Protein AF-F4LR82-F1 (afdb_monomer_lite)

Structure (mmCIF, N/CA/C/O backbone):
data_AF-F4LR82-F1
#
_entry.id   AF-F4LR82-F1
#
loop_
_atom_site.group_PDB
_atom_site.id
_atom_site.type_symbol
_atom_site.label_atom_id
_atom_site.label_alt_id
_atom_site.label_comp_id
_atom_site.label_asym_id
_atom_site.label_entity_id
_atom_site.label_seq_id
_atom_site.pdbx_PDB_ins_code
_atom_site.Cartn_x
_atom_site.Cartn_y
_atom_site.Cartn_z
_atom_site.occupancy
_atom_site.B_iso_or_equiv
_atom_site.auth_seq_id
_atom_site.auth_comp_id
_atom_site.auth_asym_id
_atom_site.auth_atom_id
_atom_site.pdbx_PDB_model_num
ATOM 1 N N . MET A 1 1 ? 8.098 -24.975 -23.683 1.00 46.81 1 MET A N 1
ATOM 2 C CA . MET A 1 1 ? 7.223 -25.167 -22.506 1.00 46.81 1 MET A CA 1
ATOM 3 C C . MET A 1 1 ? 6.480 -23.866 -22.253 1.00 46.81 1 MET A C 1
ATOM 5 O O . MET A 1 1 ? 7.126 -22.886 -21.915 1.00 46.81 1 MET A O 1
ATOM 9 N N . GLN A 1 2 ? 5.166 -23.817 -22.479 1.00 58.56 2 GLN A N 1
ATOM 10 C CA . GLN A 1 2 ? 4.350 -22.683 -22.035 1.00 58.56 2 GLN A CA 1
ATOM 11 C C . GLN A 1 2 ? 3.818 -23.004 -20.646 1.00 58.56 2 GLN A C 1
ATOM 13 O O . GLN A 1 2 ? 3.076 -23.964 -20.457 1.00 58.56 2 GLN A O 1
ATOM 18 N N . VAL A 1 3 ? 4.240 -22.213 -19.671 1.00 61.75 3 VAL A N 1
ATOM 19 C CA . VAL A 1 3 ? 3.756 -22.309 -18.304 1.00 61.75 3 VAL A CA 1
ATOM 20 C C . VAL A 1 3 ? 2.543 -21.391 -18.202 1.00 61.75 3 VAL A C 1
ATOM 22 O O . VAL A 1 3 ? 2.681 -20.173 -18.155 1.00 61.75 3 VAL A O 1
ATOM 25 N N . ASN A 1 4 ? 1.344 -21.973 -18.216 1.00 74.69 4 ASN A N 1
ATOM 26 C CA . ASN A 1 4 ? 0.090 -21.240 -18.043 1.00 74.69 4 ASN A CA 1
ATOM 27 C C . ASN A 1 4 ? -0.148 -20.961 -16.546 1.00 74.69 4 ASN A C 1
ATOM 29 O O . ASN A 1 4 ? -1.073 -21.494 -15.936 1.00 74.69 4 ASN A O 1
ATOM 33 N N . ILE A 1 5 ? 0.750 -20.195 -15.915 1.00 82.38 5 ILE A N 1
ATOM 34 C CA . ILE A 1 5 ? 0.554 -19.724 -14.540 1.00 82.38 5 ILE A CA 1
ATOM 35 C C . ILE A 1 5 ? -0.295 -18.465 -14.601 1.00 82.38 5 ILE A C 1
ATOM 37 O O . ILE A 1 5 ? 0.137 -17.417 -15.078 1.00 82.38 5 ILE A O 1
ATOM 41 N N . LYS A 1 6 ? -1.508 -18.566 -14.063 1.00 87.06 6 LYS A N 1
ATOM 42 C CA . LYS A 1 6 ? -2.350 -17.407 -13.808 1.00 87.06 6 LYS A CA 1
ATOM 43 C C . LYS A 1 6 ? -1.931 -16.762 -12.483 1.00 87.06 6 LYS A C 1
ATOM 45 O O . LYS A 1 6 ? -1.947 -17.446 -11.458 1.00 87.06 6 LYS A O 1
ATOM 50 N N . PRO A 1 7 ? -1.586 -15.464 -12.460 1.00 92.50 7 PRO A N 1
ATOM 51 C CA . PRO A 1 7 ? -1.324 -14.756 -11.216 1.00 92.50 7 PRO A CA 1
ATOM 52 C C . PRO A 1 7 ? -2.492 -14.872 -10.229 1.00 92.50 7 PRO A C 1
ATOM 54 O O . PRO A 1 7 ? -3.654 -14.696 -10.600 1.00 92.50 7 PRO A O 1
ATOM 57 N N . GLY A 1 8 ? -2.190 -15.115 -8.952 1.00 93.56 8 GLY A N 1
ATOM 58 C CA . GLY A 1 8 ? -3.217 -15.341 -7.927 1.00 93.56 8 GLY A CA 1
ATOM 59 C C . GLY A 1 8 ? -4.202 -14.178 -7.761 1.00 93.56 8 GLY A C 1
ATOM 60 O O . GLY A 1 8 ? -5.376 -14.406 -7.476 1.00 93.56 8 GLY A O 1
ATOM 61 N N . TYR A 1 9 ? -3.770 -12.936 -8.007 1.00 93.62 9 TYR A N 1
ATOM 62 C CA . TYR A 1 9 ? -4.655 -11.770 -7.933 1.00 93.62 9 TYR A CA 1
ATOM 63 C C . TYR A 1 9 ? -5.761 -11.793 -8.999 1.00 93.62 9 TYR A C 1
ATOM 65 O O . TYR A 1 9 ? -6.857 -11.314 -8.722 1.00 93.62 9 TYR A O 1
ATOM 73 N N . LEU A 1 10 ? -5.519 -12.390 -10.176 1.00 95.12 10 LEU A N 1
ATOM 74 C CA . LEU A 1 10 ? -6.548 -12.542 -11.209 1.00 95.12 10 LEU A CA 1
ATOM 75 C C . LEU A 1 10 ? -7.611 -13.548 -10.771 1.00 95.12 10 LEU A C 1
ATOM 77 O O . LEU A 1 10 ? -8.797 -13.292 -10.937 1.00 95.12 10 LEU A O 1
ATOM 81 N N . ASN A 1 11 ? -7.203 -14.655 -10.145 1.00 94.69 11 ASN A N 1
ATOM 82 C CA . ASN A 1 11 ? -8.154 -15.608 -9.578 1.00 94.69 11 ASN A CA 1
ATOM 83 C C . ASN A 1 11 ? -9.000 -14.964 -8.465 1.00 94.69 11 ASN A C 1
ATOM 85 O O . ASN A 1 11 ? -10.216 -15.135 -8.448 1.00 94.69 11 ASN A O 1
ATOM 89 N N . LEU A 1 12 ? -8.374 -14.189 -7.569 1.00 96.12 12 LEU A N 1
ATOM 90 C CA . LEU A 1 12 ? -9.078 -13.448 -6.513 1.00 96.12 12 LEU A CA 1
ATOM 91 C C . LEU A 1 12 ? -10.037 -12.387 -7.067 1.00 96.12 12 LEU A C 1
ATOM 93 O O . LEU A 1 12 ? -11.063 -12.103 -6.450 1.00 96.12 12 LEU A O 1
ATOM 97 N N . LEU A 1 13 ? -9.690 -11.764 -8.194 1.00 96.75 13 LEU A N 1
ATOM 98 C CA . LEU A 1 13 ? -10.563 -10.811 -8.867 1.00 96.75 13 LEU A CA 1
ATOM 99 C C . LEU A 1 13 ? -11.793 -11.523 -9.443 1.00 96.75 13 LEU A C 1
ATOM 101 O O . LEU A 1 13 ? -12.914 -11.105 -9.171 1.00 96.75 13 LEU A O 1
ATOM 105 N N . GLU A 1 14 ? -11.585 -12.619 -10.173 1.00 96.31 14 GLU A N 1
ATOM 106 C CA . GLU A 1 14 ? -12.648 -13.386 -10.836 1.00 96.31 14 GLU A CA 1
ATOM 107 C C . GLU A 1 14 ? -13.645 -14.011 -9.865 1.00 96.31 14 GLU A C 1
ATOM 109 O O . GLU A 1 14 ? -14.844 -13.999 -10.122 1.00 96.31 14 GLU A O 1
ATOM 114 N N . ASN A 1 15 ? -13.169 -14.530 -8.732 1.00 95.88 15 ASN A N 1
ATOM 115 C CA . ASN A 1 15 ? -14.039 -15.112 -7.709 1.00 95.88 15 ASN A CA 1
ATOM 116 C C . ASN A 1 15 ? -14.570 -14.083 -6.692 1.00 95.88 15 ASN A C 1
ATOM 118 O O . ASN A 1 15 ? -15.165 -14.467 -5.689 1.00 95.88 15 ASN A O 1
ATOM 122 N N . GLY A 1 16 ? -14.333 -12.784 -6.910 1.00 97.25 16 GLY A N 1
ATOM 123 C CA . GLY A 1 16 ? -14.842 -11.694 -6.073 1.00 97.25 16 GLY A CA 1
ATOM 124 C C . GLY A 1 16 ? -14.116 -11.480 -4.737 1.00 97.25 16 GLY A C 1
ATOM 125 O O . GLY A 1 16 ? -14.265 -10.412 -4.135 1.00 97.25 16 GLY A O 1
ATOM 126 N N . ARG A 1 17 ? -13.265 -12.412 -4.291 1.00 97.88 17 ARG A N 1
ATOM 127 C CA . ARG A 1 17 ? -12.571 -12.348 -2.989 1.00 97.88 17 ARG A CA 1
ATOM 128 C C . ARG A 1 17 ? -11.612 -11.168 -2.867 1.00 97.88 17 ARG A C 1
ATOM 130 O O . ARG A 1 17 ? -11.322 -10.717 -1.759 1.00 97.88 17 ARG A O 1
ATOM 137 N N . LEU A 1 18 ? -11.115 -10.633 -3.984 1.00 97.56 18 LEU A N 1
ATOM 138 C CA . LEU A 1 18 ? -10.305 -9.415 -3.975 1.00 97.56 18 LEU A CA 1
ATOM 139 C C . LEU A 1 18 ? -11.094 -8.230 -3.400 1.00 97.56 18 LEU A C 1
ATOM 141 O O . LEU A 1 18 ? -10.567 -7.487 -2.576 1.00 97.56 18 LEU A O 1
ATOM 145 N N . HIS A 1 19 ? -12.371 -8.087 -3.758 1.00 97.81 19 HIS A N 1
ATOM 146 C CA . HIS A 1 19 ? -13.221 -7.012 -3.240 1.00 97.81 19 HIS A CA 1
ATOM 147 C C . HIS A 1 19 ? -13.490 -7.169 -1.742 1.00 97.81 19 HIS A C 1
ATOM 149 O O . HIS A 1 19 ? -13.530 -6.176 -1.013 1.00 97.81 19 HIS A O 1
ATOM 155 N N . GLU A 1 20 ? -13.639 -8.403 -1.262 1.00 97.88 20 GLU A N 1
ATOM 156 C CA . GLU A 1 20 ? -13.781 -8.700 0.166 1.00 97.88 20 GLU A CA 1
ATOM 157 C C . GLU A 1 20 ? -12.528 -8.289 0.941 1.00 97.88 20 GLU A C 1
ATOM 159 O O . GLU A 1 20 ? -12.626 -7.570 1.936 1.00 97.88 20 GLU A O 1
ATOM 164 N N . LYS A 1 21 ? -11.344 -8.647 0.428 1.00 96.88 21 LYS A N 1
ATOM 165 C CA . LYS A 1 21 ? -10.055 -8.231 0.998 1.00 96.88 21 LYS A CA 1
ATOM 166 C C . LYS A 1 21 ? -9.882 -6.716 0.992 1.00 96.88 21 LYS A C 1
ATOM 168 O O . LYS A 1 21 ? -9.390 -6.159 1.966 1.00 96.88 21 LYS A O 1
ATOM 173 N N . VAL A 1 22 ? -10.324 -6.029 -0.061 1.00 96.38 22 VAL A N 1
ATOM 174 C CA . VAL A 1 22 ? -10.307 -4.558 -0.113 1.00 96.38 22 VAL A CA 1
ATOM 175 C C . VAL A 1 22 ? -11.225 -3.960 0.955 1.00 96.38 22 VAL A C 1
ATOM 177 O O . VAL A 1 22 ? -10.833 -3.012 1.637 1.00 96.38 22 VAL A O 1
ATOM 180 N N . LYS A 1 23 ? -12.435 -4.504 1.140 1.00 96.56 23 LYS A N 1
ATOM 181 C CA . LYS A 1 23 ? -13.343 -4.066 2.214 1.00 96.56 23 LYS A CA 1
ATOM 182 C C . LYS A 1 23 ? -12.713 -4.289 3.588 1.00 96.56 23 LYS A C 1
ATOM 184 O O . LYS A 1 23 ? -12.763 -3.393 4.425 1.00 96.56 23 LYS A O 1
ATOM 189 N N . GLU A 1 24 ? -12.092 -5.445 3.807 1.00 95.44 24 GLU A N 1
ATOM 190 C CA . GLU A 1 24 ? -11.373 -5.758 5.041 1.00 95.44 24 GLU A CA 1
ATOM 191 C C . GLU A 1 24 ? -10.223 -4.779 5.297 1.00 95.44 24 GLU A C 1
ATOM 193 O O . GLU A 1 24 ? -10.196 -4.151 6.353 1.00 95.44 24 GLU A O 1
ATOM 198 N N . ALA A 1 25 ? -9.358 -4.563 4.304 1.00 94.25 25 ALA A N 1
ATOM 199 C CA . ALA A 1 25 ? -8.258 -3.605 4.363 1.00 94.25 25 ALA A CA 1
ATOM 200 C C . ALA A 1 25 ? -8.745 -2.200 4.760 1.00 94.25 25 ALA A C 1
ATOM 202 O O . ALA A 1 25 ? -8.184 -1.569 5.655 1.00 94.25 25 ALA A O 1
ATOM 203 N N . LYS A 1 26 ? -9.848 -1.729 4.158 1.00 93.31 26 LYS A N 1
ATOM 204 C CA . LYS A 1 26 ? -10.439 -0.416 4.461 1.00 93.31 26 LYS A CA 1
ATOM 205 C C . LYS A 1 26 ? -10.963 -0.294 5.895 1.00 93.31 26 LYS A C 1
ATOM 207 O O . LYS A 1 26 ? -10.928 0.808 6.437 1.00 93.31 26 LYS A O 1
ATOM 212 N N . ARG A 1 27 ? -11.400 -1.383 6.544 1.00 95.00 27 ARG A N 1
ATOM 213 C CA . ARG A 1 27 ? -11.829 -1.345 7.961 1.00 95.00 27 ARG A CA 1
ATOM 214 C C . ARG A 1 27 ? -10.685 -0.974 8.904 1.00 95.00 27 ARG A C 1
ATOM 216 O O . ARG A 1 27 ? -10.918 -0.354 9.939 1.00 95.00 27 ARG A O 1
ATOM 223 N N . HIS A 1 28 ? -9.448 -1.288 8.531 1.00 93.94 28 HIS A N 1
ATOM 224 C CA . HIS A 1 28 ? -8.279 -0.902 9.314 1.00 93.94 28 HIS A CA 1
ATOM 225 C C . HIS A 1 28 ? -7.987 0.604 9.264 1.00 93.94 28 HIS A C 1
ATOM 227 O O . HIS A 1 28 ? -7.276 1.101 10.131 1.00 93.94 28 HIS A O 1
ATOM 233 N N . LEU A 1 29 ? -8.549 1.356 8.311 1.00 93.12 29 LEU A N 1
ATOM 234 C CA . LEU A 1 29 ? -8.428 2.817 8.310 1.00 93.12 29 LEU A CA 1
ATOM 235 C C . LEU A 1 29 ? -9.259 3.444 9.429 1.00 93.12 29 LEU A C 1
ATOM 237 O O . LEU A 1 29 ? -8.793 4.376 10.068 1.00 93.12 29 LEU A O 1
ATOM 241 N N . THR A 1 30 ? -10.456 2.918 9.703 1.00 94.31 30 THR A N 1
ATOM 242 C CA . THR A 1 30 ? -11.369 3.481 10.712 1.00 94.31 30 THR A CA 1
ATOM 243 C C . THR A 1 30 ? -11.060 3.030 12.138 1.00 94.31 30 THR A C 1
ATOM 245 O O . THR A 1 30 ? -11.493 3.670 13.089 1.00 94.31 30 THR A O 1
ATOM 248 N N . LYS A 1 31 ? -10.321 1.926 12.292 1.00 94.94 31 LYS A N 1
ATOM 249 C CA . LYS A 1 31 ? -9.825 1.423 13.577 1.00 94.94 31 LYS A CA 1
ATOM 250 C C . LYS A 1 31 ? -8.411 0.884 13.393 1.00 94.94 31 LYS A C 1
ATOM 252 O O . LYS A 1 31 ? -8.197 -0.318 13.228 1.00 94.94 31 LYS A O 1
ATOM 257 N N . CYS A 1 32 ? -7.440 1.793 13.374 1.00 94.06 32 CYS A N 1
ATOM 258 C CA . CYS A 1 32 ? -6.072 1.443 13.017 1.00 94.06 32 CYS A CA 1
ATOM 259 C C . CYS A 1 32 ? -5.400 0.484 14.008 1.00 94.06 32 CYS A C 1
ATOM 261 O O . CYS A 1 32 ? -5.062 0.842 15.134 1.00 94.06 32 CYS A O 1
ATOM 263 N N . ASN A 1 33 ? -5.080 -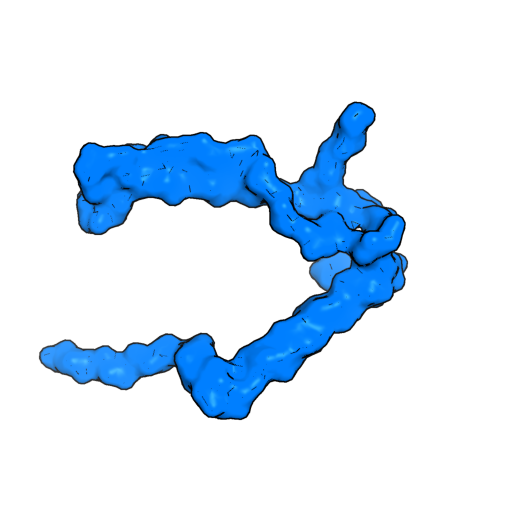0.712 13.522 1.00 94.94 33 ASN A N 1
ATOM 264 C CA . ASN A 1 33 ? -4.340 -1.754 14.235 1.00 94.94 33 ASN A CA 1
ATOM 265 C C . ASN A 1 33 ? -3.175 -2.340 13.404 1.00 94.94 33 ASN A C 1
ATOM 267 O O . ASN A 1 33 ? -2.669 -3.407 13.737 1.00 94.94 33 ASN A O 1
ATOM 271 N N . LEU A 1 34 ? -2.757 -1.647 12.335 1.00 91.31 34 LEU A N 1
ATOM 272 C CA . LEU A 1 34 ? -1.749 -2.124 11.372 1.00 91.31 34 LEU A CA 1
ATOM 273 C C . LEU A 1 34 ? -0.294 -1.976 11.838 1.00 91.31 34 LEU A C 1
ATOM 275 O O . LEU A 1 34 ? 0.598 -2.572 11.248 1.00 91.31 34 LEU A O 1
ATOM 279 N N . TYR A 1 35 ? -0.038 -1.171 12.867 1.00 88.12 35 TYR A N 1
ATOM 280 C CA . TYR A 1 35 ? 1.305 -0.928 13.399 1.00 88.12 35 TYR A CA 1
ATOM 281 C C . TYR A 1 35 ? 1.362 -1.310 14.886 1.00 88.12 35 TYR A C 1
ATOM 283 O O . TYR A 1 35 ? 0.302 -1.402 15.516 1.00 88.12 35 TYR A O 1
ATOM 291 N N . PRO A 1 36 ? 2.560 -1.513 15.469 1.00 92.31 36 PRO A N 1
ATOM 292 C CA . PRO A 1 36 ? 2.710 -2.139 16.786 1.00 92.31 36 PRO A CA 1
ATOM 293 C C . PRO A 1 36 ? 1.888 -1.499 17.912 1.00 92.31 36 PRO A C 1
ATOM 295 O O . PRO A 1 36 ? 1.340 -2.217 18.743 1.00 92.31 36 PRO A O 1
ATOM 298 N N . TYR A 1 37 ? 1.728 -0.171 17.907 1.00 90.69 37 TYR A N 1
ATOM 299 C CA . TYR A 1 37 ? 0.983 0.531 18.959 1.00 90.69 37 TYR A CA 1
ATOM 300 C C . TYR A 1 37 ? -0.544 0.454 18.819 1.00 90.69 37 TYR A C 1
ATOM 302 O O . TYR A 1 37 ? -1.242 0.867 19.738 1.00 90.69 37 TYR A O 1
ATOM 310 N N . LYS A 1 38 ? -1.079 -0.030 17.687 1.00 93.75 38 LYS A N 1
ATOM 311 C CA . LYS A 1 38 ? -2.522 -0.232 17.454 1.00 93.75 38 LYS A CA 1
ATOM 312 C C . LYS A 1 38 ? -3.412 0.917 17.972 1.00 93.75 38 LYS A C 1
ATOM 314 O O . LYS A 1 38 ? -4.324 0.675 18.758 1.00 93.75 38 LYS A O 1
ATOM 319 N N . CYS A 1 39 ? -3.168 2.163 17.553 1.00 93.81 39 CYS A N 1
ATOM 320 C CA . CYS A 1 39 ? -3.848 3.334 18.137 1.00 93.81 39 CYS A CA 1
ATOM 321 C C . CYS A 1 39 ? -5.377 3.373 18.014 1.00 93.81 39 CYS A C 1
ATOM 323 O O . CYS A 1 39 ? -5.990 4.242 18.620 1.00 93.81 39 CYS A O 1
ATOM 325 N N . ASN A 1 40 ? -6.004 2.497 17.227 1.00 95.62 40 ASN A N 1
ATOM 326 C CA . ASN A 1 40 ? -7.453 2.433 17.018 1.00 95.62 40 ASN A CA 1
ATOM 327 C C . ASN A 1 40 ? -8.094 3.716 16.459 1.00 95.62 40 ASN A C 1
ATOM 329 O O . ASN A 1 40 ? -9.317 3.786 16.390 1.00 95.62 40 ASN A O 1
ATOM 333 N N . VAL A 1 41 ? -7.303 4.697 16.016 1.00 95.62 41 VAL A N 1
ATOM 334 C CA . VAL A 1 41 ? -7.836 5.932 15.433 1.00 95.62 41 VAL A CA 1
ATOM 335 C C . VAL A 1 41 ? -8.513 5.677 14.087 1.00 95.62 41 VAL A C 1
ATOM 337 O O . VAL A 1 41 ? -8.131 4.753 13.357 1.00 95.62 41 VAL A O 1
ATOM 340 N N . ASN A 1 42 ? -9.463 6.549 13.748 1.00 95.44 42 ASN A N 1
ATOM 341 C CA . ASN A 1 42 ? -9.974 6.695 12.393 1.00 95.44 42 ASN A CA 1
ATOM 342 C C . ASN A 1 42 ? -9.052 7.617 11.581 1.00 95.44 42 ASN A C 1
ATOM 344 O O . ASN A 1 42 ? -9.057 8.830 11.774 1.00 95.44 42 ASN A O 1
ATOM 348 N N . ARG A 1 43 ? -8.285 7.039 10.652 1.00 93.19 43 ARG A N 1
ATOM 349 C CA . ARG A 1 43 ? -7.321 7.744 9.790 1.00 93.19 43 ARG A CA 1
ATOM 350 C C . ARG A 1 43 ? -7.956 8.722 8.803 1.00 93.19 43 ARG A C 1
ATOM 352 O O . ARG A 1 43 ? -7.229 9.522 8.231 1.00 93.19 43 ARG A O 1
ATOM 359 N N . LYS A 1 44 ? -9.275 8.656 8.613 1.00 91.44 44 LYS A N 1
ATOM 360 C CA . LYS A 1 44 ? -10.022 9.634 7.810 1.00 91.44 44 LYS A CA 1
ATOM 361 C C . LYS A 1 44 ? -10.171 10.983 8.510 1.00 91.44 44 LYS A C 1
ATOM 363 O O . LYS A 1 44 ? -10.351 11.991 7.841 1.00 91.44 44 LYS A O 1
ATOM 368 N N . ASP A 1 45 ? -10.087 10.982 9.841 1.00 93.06 45 ASP A N 1
ATOM 369 C CA . ASP A 1 45 ? -10.389 12.157 10.660 1.00 93.06 45 ASP A CA 1
ATOM 370 C C . ASP A 1 45 ? -9.160 12.640 11.443 1.00 93.06 45 ASP A C 1
ATOM 372 O O . ASP A 1 45 ? -9.013 13.832 11.693 1.00 93.06 45 ASP A O 1
ATOM 376 N N . GLN A 1 46 ? -8.275 11.724 11.859 1.00 93.62 46 GLN A N 1
ATOM 377 C CA . GLN A 1 46 ? -7.154 12.042 12.747 1.00 93.62 46 GLN A CA 1
ATOM 378 C C . GLN A 1 46 ? -5.920 11.159 12.514 1.00 93.62 46 GLN A C 1
ATOM 380 O O . GLN A 1 46 ? -6.006 10.006 12.080 1.00 93.62 46 GLN A O 1
ATOM 385 N N . LEU A 1 47 ? -4.753 11.690 12.881 1.00 92.62 47 LEU A N 1
ATOM 386 C CA . LEU A 1 47 ? -3.481 10.972 12.832 1.00 92.62 47 LEU A CA 1
ATOM 387 C C . LEU A 1 47 ? -3.208 10.228 14.145 1.00 92.62 47 LEU A C 1
ATOM 389 O O . LEU A 1 47 ? -3.488 10.717 15.235 1.00 92.62 47 LEU A O 1
ATOM 393 N N . GLY A 1 48 ? -2.621 9.036 14.035 1.00 91.44 48 GLY A N 1
ATOM 394 C CA . GLY A 1 48 ? -2.000 8.346 15.172 1.00 91.44 48 GLY A CA 1
ATOM 395 C C . GLY A 1 48 ? -0.514 8.685 15.283 1.00 91.44 48 GLY A C 1
ATOM 396 O O . GLY A 1 48 ? 0.019 9.368 14.420 1.00 91.44 48 GLY A O 1
ATOM 397 N N . PHE A 1 49 ? 0.192 8.108 16.259 1.00 90.81 49 PHE A N 1
ATOM 398 C CA . PHE A 1 49 ? 1.633 8.342 16.485 1.00 90.81 49 PHE A CA 1
ATOM 399 C C . PHE A 1 49 ? 2.525 8.137 15.244 1.00 90.81 49 PHE A C 1
ATOM 401 O O . PHE A 1 49 ? 3.538 8.798 15.073 1.00 90.81 49 PHE A O 1
ATOM 408 N N . CYS A 1 50 ? 2.144 7.226 14.344 1.00 91.50 50 CYS A N 1
ATOM 409 C CA . CYS A 1 50 ? 2.879 6.999 13.096 1.00 91.50 50 CYS A CA 1
ATOM 410 C C . CYS A 1 50 ? 2.678 8.093 12.027 1.00 91.50 50 CYS A C 1
ATOM 412 O O . CYS A 1 50 ? 3.288 8.008 10.971 1.00 91.50 50 CYS A O 1
ATOM 414 N N . HIS A 1 51 ? 1.780 9.058 12.236 1.00 91.81 51 HIS A N 1
ATOM 415 C CA . HIS A 1 51 ? 1.450 10.150 11.305 1.00 91.81 51 HIS A CA 1
ATOM 416 C C . HIS A 1 51 ? 1.028 9.720 9.886 1.00 91.81 51 HIS A C 1
ATOM 418 O O . HIS A 1 51 ? 0.945 10.554 8.987 1.00 91.81 51 HIS A O 1
ATOM 424 N N . ALA A 1 52 ? 0.757 8.433 9.656 1.00 91.88 52 ALA A N 1
ATOM 425 C CA . ALA A 1 52 ? 0.238 7.976 8.373 1.00 91.88 52 ALA A CA 1
ATOM 426 C C . ALA A 1 52 ? -1.222 8.415 8.172 1.00 91.88 52 ALA A C 1
ATOM 428 O O . ALA A 1 52 ? -2.030 8.377 9.106 1.00 91.88 52 ALA A O 1
ATOM 429 N N . THR A 1 53 ? -1.555 8.818 6.952 1.00 91.44 53 THR A N 1
ATOM 430 C CA . THR A 1 53 ? -2.897 9.270 6.562 1.00 91.44 53 THR A CA 1
ATOM 431 C C . THR A 1 53 ? -3.713 8.100 5.990 1.00 91.44 53 THR A C 1
ATOM 433 O O . THR A 1 53 ? -3.264 6.949 6.012 1.00 91.44 53 THR A O 1
ATOM 436 N N . ASP A 1 54 ? -4.932 8.356 5.515 1.00 91.56 54 ASP A N 1
ATOM 437 C CA . ASP A 1 54 ? -5.718 7.414 4.704 1.00 91.56 54 ASP A CA 1
ATOM 438 C C . ASP A 1 54 ? -5.428 7.521 3.191 1.00 91.56 54 ASP A C 1
ATOM 440 O O . ASP A 1 54 ? -6.001 6.773 2.394 1.00 91.56 54 ASP A O 1
ATOM 444 N N . GLY A 1 55 ? -4.516 8.419 2.808 1.00 90.62 55 GLY A N 1
ATOM 445 C CA . GLY A 1 55 ? -4.070 8.657 1.442 1.00 90.62 55 GLY A CA 1
ATOM 446 C C . GLY A 1 55 ? -2.634 8.199 1.185 1.00 90.62 55 GLY A C 1
ATOM 447 O O . GLY A 1 55 ? -1.870 7.877 2.093 1.00 90.62 55 GLY A O 1
ATOM 448 N N . VAL A 1 56 ? -2.256 8.191 -0.092 1.00 90.31 56 VAL A N 1
ATOM 449 C CA . VAL A 1 56 ? -0.882 7.925 -0.533 1.00 90.31 56 VAL A CA 1
ATOM 450 C C . VAL A 1 56 ? -0.149 9.252 -0.693 1.00 9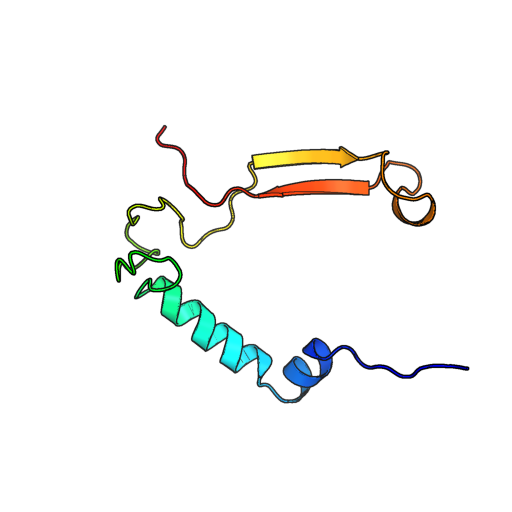0.31 56 VAL A C 1
ATOM 452 O O . VAL A 1 56 ? -0.687 10.186 -1.283 1.00 90.31 56 VAL A O 1
ATOM 455 N N . ILE A 1 57 ? 1.088 9.330 -0.202 1.00 91.75 57 ILE A N 1
ATOM 456 C CA . ILE A 1 57 ? 1.916 10.533 -0.315 1.00 91.75 57 ILE A CA 1
ATOM 457 C C . ILE A 1 57 ? 3.110 10.232 -1.217 1.00 91.75 57 ILE A C 1
ATOM 459 O O . ILE A 1 57 ? 3.948 9.397 -0.875 1.00 91.75 57 ILE A O 1
ATOM 463 N N . VAL A 1 58 ? 3.202 10.931 -2.350 1.00 94.00 58 VAL A N 1
ATOM 464 C CA . VAL A 1 58 ? 4.382 10.905 -3.227 1.00 94.00 58 VAL A CA 1
ATOM 465 C C . VAL A 1 58 ? 5.434 11.845 -2.646 1.00 94.00 58 VAL A C 1
ATOM 467 O O . VAL A 1 58 ? 5.171 13.033 -2.472 1.00 94.00 58 VAL A O 1
ATOM 470 N N . SER A 1 59 ? 6.614 11.322 -2.317 1.00 93.69 59 SER A N 1
ATOM 471 C CA . SER A 1 59 ? 7.733 12.123 -1.809 1.00 93.69 59 SER A CA 1
ATOM 472 C C . SER A 1 59 ? 8.632 12.649 -2.921 1.00 93.69 59 SER A C 1
ATOM 474 O O . SER A 1 59 ? 9.181 13.739 -2.797 1.00 93.69 59 SER A O 1
ATOM 476 N N . SER A 1 60 ? 8.802 11.877 -3.993 1.00 93.56 60 SER A N 1
ATOM 477 C CA . SER A 1 60 ? 9.584 12.258 -5.169 1.00 93.56 60 SER A CA 1
ATOM 478 C C . SER A 1 60 ? 9.261 11.339 -6.343 1.00 93.56 60 SER A C 1
ATOM 480 O O . SER A 1 60 ? 8.739 10.236 -6.169 1.00 93.56 60 SER A O 1
ATOM 482 N N . TYR A 1 61 ? 9.572 11.799 -7.549 1.00 94.56 61 TYR A N 1
ATOM 483 C CA . TYR A 1 61 ? 9.517 10.994 -8.761 1.00 94.56 61 TYR A CA 1
ATOM 484 C C . TYR A 1 61 ? 10.605 11.461 -9.726 1.00 94.56 61 TYR A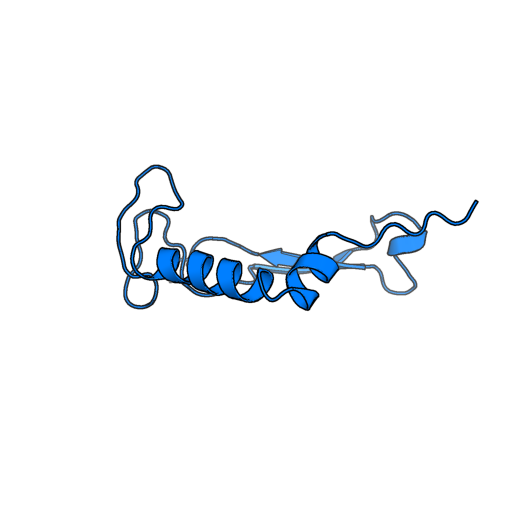 C 1
ATOM 486 O O . TYR A 1 61 ? 10.849 12.661 -9.860 1.00 94.56 61 TYR A O 1
ATOM 494 N N . SER A 1 62 ? 11.277 10.525 -10.387 1.00 92.12 62 SER A N 1
ATOM 495 C CA . SER A 1 62 ? 12.323 10.849 -11.357 1.00 92.12 62 SER A CA 1
ATOM 496 C C . SER A 1 62 ? 12.530 9.717 -12.361 1.00 92.12 62 SER A C 1
ATOM 498 O O . SER A 1 62 ? 12.273 8.554 -12.033 1.00 92.12 62 SER A O 1
ATOM 500 N N . PRO A 1 63 ? 13.050 10.023 -13.563 1.00 92.25 63 PRO A N 1
ATOM 501 C CA . PRO A 1 63 ? 13.624 9.003 -14.426 1.00 92.25 63 PRO A CA 1
ATOM 502 C C . PRO A 1 63 ? 14.742 8.250 -13.695 1.00 92.25 63 PRO A C 1
ATOM 504 O O . PRO A 1 63 ? 15.532 8.840 -12.953 1.00 92.25 63 PRO A O 1
ATOM 507 N N . HIS A 1 64 ? 14.814 6.948 -13.918 1.00 89.81 64 HIS A N 1
ATOM 508 C CA . HIS A 1 64 ? 15.782 6.032 -13.357 1.00 89.81 64 HIS A CA 1
ATOM 509 C C . HIS A 1 64 ? 16.393 5.200 -14.488 1.00 89.81 64 HIS A C 1
ATOM 511 O O . HIS A 1 64 ? 15.739 4.405 -15.155 1.00 89.81 64 HIS A O 1
ATOM 517 N N . PHE A 1 65 ? 17.680 5.425 -14.734 1.00 91.25 65 PHE A N 1
ATOM 518 C CA . PHE A 1 65 ? 18.428 4.781 -15.818 1.00 91.25 65 PHE A CA 1
ATOM 519 C C . PHE A 1 65 ? 19.280 3.600 -15.330 1.00 91.25 65 PHE A C 1
ATOM 521 O O . PHE A 1 65 ? 20.032 3.033 -16.114 1.00 91.25 65 PHE A O 1
ATOM 528 N N . GLY A 1 66 ? 19.190 3.259 -14.039 1.00 90.44 66 GLY A N 1
ATOM 529 C CA . GLY A 1 66 ? 19.986 2.207 -13.400 1.00 90.44 66 GLY A CA 1
ATOM 530 C C . GLY A 1 66 ? 19.337 0.822 -13.390 1.00 90.44 66 GLY A C 1
ATOM 531 O O . GLY A 1 66 ? 19.931 -0.098 -12.837 1.00 90.44 66 GLY A O 1
ATOM 532 N N . GLU A 1 67 ? 18.141 0.672 -13.964 1.00 92.25 67 GLU A N 1
ATOM 533 C CA . GLU A 1 67 ? 17.487 -0.632 -14.106 1.00 92.25 67 GLU A CA 1
ATOM 534 C C . GLU A 1 67 ? 18.215 -1.538 -15.111 1.00 92.25 67 GLU A C 1
ATOM 536 O O . GLU A 1 67 ? 19.048 -1.104 -15.910 1.00 92.25 67 GLU A O 1
ATOM 541 N N . GLU A 1 68 ? 17.853 -2.817 -15.122 1.00 91.62 68 GLU A N 1
ATOM 542 C CA . GLU A 1 68 ? 18.319 -3.755 -16.140 1.00 91.62 68 GLU A CA 1
ATOM 543 C C . GLU A 1 68 ? 17.883 -3.321 -17.554 1.00 91.62 68 GLU A C 1
ATOM 545 O O . GLU A 1 68 ? 16.812 -2.740 -17.749 1.00 91.62 68 GLU A O 1
ATOM 550 N N . ALA A 1 69 ? 18.683 -3.658 -18.575 1.00 88.12 69 ALA A N 1
ATOM 551 C CA . ALA A 1 69 ? 18.438 -3.292 -19.975 1.00 88.12 69 ALA A CA 1
ATOM 552 C C . ALA A 1 69 ? 16.983 -3.484 -20.481 1.00 88.12 69 ALA A C 1
ATOM 554 O O . ALA A 1 69 ? 16.489 -2.583 -21.165 1.00 88.12 69 ALA A O 1
ATOM 555 N N . PRO A 1 70 ? 16.253 -4.579 -20.162 1.00 89.56 70 PRO A N 1
ATOM 556 C CA . PRO A 1 70 ? 14.855 -4.722 -20.584 1.00 89.56 70 PRO A CA 1
ATOM 557 C C . PRO A 1 70 ? 13.869 -3.754 -19.900 1.00 89.56 70 PRO A C 1
ATOM 559 O O . PRO A 1 70 ? 12.760 -3.581 -20.401 1.00 89.56 70 PRO A O 1
ATOM 562 N N . LEU A 1 71 ? 14.241 -3.128 -18.783 1.00 87.06 71 LEU A N 1
ATOM 563 C CA . LEU A 1 71 ? 13.372 -2.281 -17.957 1.00 87.06 71 LEU A CA 1
ATOM 564 C C . LEU A 1 71 ? 13.617 -0.772 -18.160 1.00 87.06 71 LEU A C 1
ATOM 566 O O . LEU A 1 71 ? 12.714 0.026 -17.917 1.00 87.06 71 LEU A O 1
ATOM 570 N N . VAL A 1 72 ? 14.803 -0.372 -18.636 1.00 90.25 72 VAL A N 1
ATOM 571 C CA . VAL A 1 72 ? 15.193 1.044 -18.835 1.00 90.25 72 VAL A CA 1
ATOM 572 C C . VAL A 1 72 ? 14.476 1.702 -20.020 1.00 90.25 72 VAL A C 1
ATOM 574 O O . VAL A 1 72 ? 14.180 2.897 -19.991 1.00 90.25 72 VAL A O 1
ATOM 577 N N . GLY A 1 73 ? 14.200 0.956 -21.091 1.00 86.56 73 GLY A N 1
ATOM 578 C CA . GLY A 1 73 ? 13.638 1.529 -22.319 1.00 86.56 73 GLY A CA 1
ATOM 579 C C . GLY A 1 73 ? 14.511 2.650 -22.913 1.00 86.56 73 GLY A C 1
ATOM 580 O O . GLY A 1 73 ? 15.730 2.645 -22.779 1.00 86.56 73 GLY A O 1
ATOM 581 N N . LYS A 1 74 ? 13.894 3.620 -23.607 1.00 87.62 74 LYS A N 1
ATOM 582 C CA . LYS A 1 74 ? 14.619 4.739 -24.256 1.00 87.62 74 LYS A CA 1
ATOM 583 C C . LYS A 1 74 ? 14.829 5.957 -23.351 1.00 87.62 74 LYS A C 1
ATOM 585 O O . LYS A 1 74 ? 15.756 6.722 -23.582 1.00 87.62 74 LYS A O 1
ATOM 590 N N . ASN A 1 75 ? 13.965 6.140 -22.352 1.00 90.25 75 ASN A N 1
ATOM 591 C CA . ASN A 1 75 ? 13.894 7.356 -21.533 1.00 90.25 75 ASN A CA 1
ATOM 592 C C . ASN A 1 75 ? 14.143 7.088 -20.036 1.00 90.25 75 ASN A C 1
ATOM 594 O O . ASN A 1 75 ? 13.828 7.942 -19.209 1.00 90.25 75 ASN A O 1
ATOM 598 N N . GLY A 1 76 ? 14.683 5.916 -19.688 1.00 89.44 76 GLY A N 1
ATOM 599 C CA . GLY A 1 76 ? 14.734 5.443 -18.307 1.00 89.44 76 GLY A CA 1
ATOM 600 C C . GLY A 1 76 ? 13.404 4.827 -17.871 1.00 89.44 76 GLY A C 1
ATOM 601 O O . GLY A 1 76 ? 12.354 5.072 -18.474 1.00 89.44 76 GLY A O 1
ATOM 602 N N . SER A 1 77 ? 13.441 4.033 -16.804 1.00 91.31 77 SER A N 1
ATOM 603 C CA . SER A 1 77 ? 12.232 3.687 -16.064 1.00 91.31 77 SER A CA 1
ATOM 604 C C . SER A 1 77 ? 11.820 4.887 -15.205 1.00 91.31 77 SER A C 1
ATOM 606 O O . SER A 1 77 ? 12.623 5.769 -14.922 1.00 91.31 77 SER A O 1
ATOM 608 N N . CYS A 1 78 ? 10.556 4.991 -14.811 1.00 89.44 78 CYS A N 1
ATOM 609 C CA . CYS A 1 78 ? 10.148 6.003 -13.837 1.00 89.44 78 CYS A CA 1
ATOM 610 C C . CYS A 1 78 ? 10.159 5.374 -12.446 1.00 89.44 78 CYS A C 1
ATOM 612 O O . CYS A 1 78 ? 9.525 4.336 -12.250 1.00 89.44 78 CYS A O 1
ATOM 614 N N . THR A 1 79 ? 10.802 6.028 -11.479 1.00 91.38 79 THR A N 1
ATOM 615 C CA . THR A 1 79 ? 10.715 5.640 -10.069 1.00 91.38 79 THR A CA 1
ATOM 616 C C . THR A 1 79 ? 9.881 6.663 -9.318 1.00 91.38 79 THR A C 1
ATOM 618 O O . THR A 1 79 ? 10.184 7.855 -9.336 1.00 91.38 79 THR A O 1
ATOM 621 N N . ILE A 1 80 ? 8.833 6.192 -8.642 1.00 94.25 80 ILE A N 1
ATOM 622 C CA . ILE A 1 80 ? 7.977 6.999 -7.768 1.00 94.25 80 ILE A CA 1
ATOM 623 C C . ILE A 1 80 ? 8.226 6.539 -6.335 1.00 94.25 80 ILE A C 1
ATOM 625 O O . ILE A 1 80 ? 7.978 5.381 -5.999 1.00 94.25 80 ILE A O 1
ATOM 629 N N . PHE A 1 81 ? 8.703 7.446 -5.488 1.00 93.75 81 PHE A N 1
ATOM 630 C CA . PHE A 1 81 ? 8.888 7.178 -4.068 1.00 93.75 81 PHE A CA 1
ATOM 631 C C . PHE A 1 81 ? 7.662 7.637 -3.290 1.00 93.75 81 PHE A C 1
ATOM 633 O O . PHE A 1 81 ? 7.192 8.770 -3.431 1.00 93.75 81 PHE A O 1
ATOM 640 N N . PHE A 1 82 ? 7.167 6.749 -2.436 1.00 93.88 82 PHE A N 1
ATOM 641 C CA . PHE A 1 82 ? 6.092 7.041 -1.502 1.00 93.88 82 PHE A CA 1
ATOM 642 C C . PHE A 1 82 ? 6.653 7.181 -0.093 1.00 93.88 82 PHE A C 1
ATOM 644 O O . PHE A 1 82 ? 7.564 6.450 0.296 1.00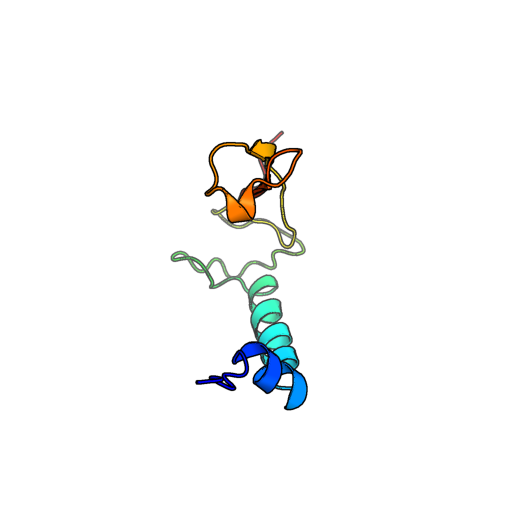 93.88 82 PHE A O 1
ATOM 651 N N . ARG A 1 83 ? 6.060 8.072 0.700 1.00 91.00 83 ARG A N 1
ATOM 652 C CA . ARG A 1 83 ? 6.318 8.145 2.142 1.00 91.00 83 ARG A CA 1
ATOM 653 C C . ARG A 1 83 ? 5.073 7.773 2.929 1.00 91.00 83 ARG A C 1
ATOM 655 O O . ARG A 1 83 ? 3.951 7.990 2.479 1.00 91.00 83 ARG A O 1
ATOM 662 N N . TYR A 1 84 ? 5.289 7.235 4.124 1.00 85.69 84 TYR A N 1
ATOM 663 C CA . TYR A 1 84 ? 4.195 6.769 4.967 1.00 85.69 84 TYR A CA 1
ATOM 664 C C 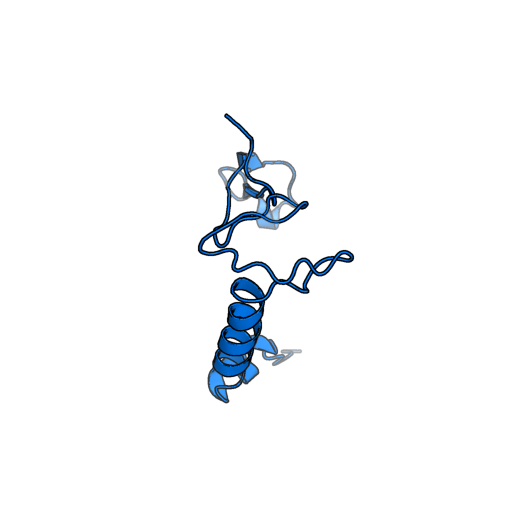. TYR A 1 84 ? 3.562 7.892 5.799 1.00 85.69 84 TYR A C 1
ATOM 666 O O . TYR A 1 84 ? 2.365 7.836 6.044 1.00 85.69 84 TYR A O 1
ATOM 674 N N . SER A 1 85 ? 4.331 8.891 6.245 1.00 87.56 85 SER A N 1
ATOM 675 C CA . SER A 1 85 ? 3.870 9.922 7.181 1.00 87.56 85 SER A CA 1
ATOM 676 C C . SER A 1 85 ? 3.599 11.269 6.512 1.00 87.56 85 SER A C 1
ATOM 678 O O . SER A 1 85 ? 4.295 11.690 5.581 1.00 87.56 85 SER A O 1
ATOM 680 N N . ALA A 1 86 ? 2.595 11.982 7.020 1.00 82.38 86 ALA A N 1
ATOM 681 C CA . ALA A 1 86 ? 2.463 13.412 6.784 1.00 82.38 86 ALA A CA 1
ATOM 682 C C . ALA A 1 86 ? 3.601 14.155 7.506 1.00 82.38 86 ALA A C 1
ATOM 684 O O . ALA A 1 86 ? 3.901 13.871 8.667 1.00 82.38 86 ALA A O 1
ATOM 685 N N . GLN A 1 87 ? 4.258 15.088 6.812 1.00 67.38 87 GLN A N 1
ATOM 686 C CA . GLN A 1 87 ? 5.106 16.079 7.471 1.00 67.38 87 GLN A CA 1
ATOM 687 C C . GLN A 1 87 ? 4.202 17.065 8.206 1.00 67.38 87 GLN A C 1
ATOM 689 O O . GLN A 1 87 ? 3.171 17.468 7.665 1.00 67.38 87 GLN A O 1
ATOM 694 N N . ASN A 1 88 ? 4.611 17.466 9.408 1.00 55.66 88 ASN A N 1
ATOM 695 C CA . ASN A 1 88 ? 4.130 18.721 9.966 1.00 55.66 88 ASN A CA 1
ATOM 696 C C . ASN A 1 88 ? 4.694 19.827 9.066 1.00 55.66 88 ASN A C 1
ATOM 698 O O . ASN A 1 88 ? 5.900 19.824 8.803 1.00 55.66 88 ASN A O 1
ATOM 702 N N . GLY A 1 89 ? 3.815 20.670 8.524 1.00 49.53 89 GLY A N 1
ATOM 703 C CA . GLY A 1 89 ? 4.233 21.930 7.909 1.00 49.53 89 GLY A CA 1
ATOM 704 C C . GLY A 1 89 ? 4.920 22.821 8.929 1.00 49.53 89 GLY A C 1
ATOM 705 O O . GLY A 1 89 ? 4.531 22.741 10.118 1.00 49.53 89 GLY A O 1
#

Organism: Tepidanaerobacter acetatoxydans (strain DSM 21804 / JCM 16047 / Re1) (NCBI:txid1209989)

Sequence (89 aa):
MQVNIKPGYLNLLENGRLHEKVKEAKRHLTKCNLYPYKCNVNRKDQLGFCHATDGVIVSSYSPHFGEEAPLVGKNGSCTIFFRYSAQNG

Foldseek 3Di:
DDDPDDPVVVVCVVVVVVVVVVVVVQVCQCQPPPDDVRPGHNLDVDADPQQFHPDKAWPDKDFACPDPPVQQPPGHHIDTDIDGHDDDD

InterPro domains:
  IPR040085 Protein MJ0674-like [PTHR43075] (9-84)

Secondary structure (DSSP, 8-state):
-------HHHHHHHTSHHHHHHHHHHHHHHS--SSTT-----TTT---TT-EEEEEEEEEEEEE--S-HHH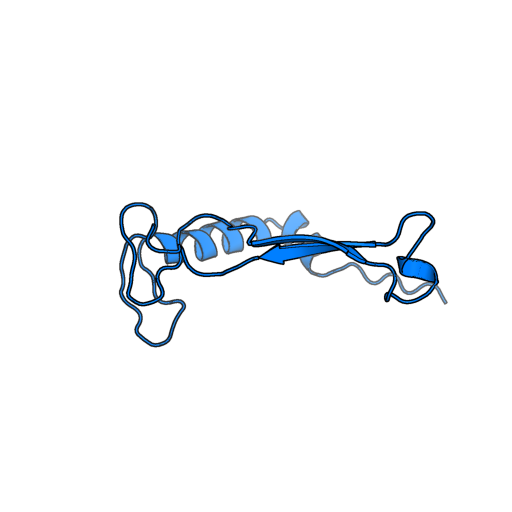HTTT-EEEEEEEEEPPP-

pLDDT: mean 89.87, std 9.82, range [46.81, 97.88]

Radius of gyration: 18.61 Å; chains: 1; bounding box: 35×47×43 Å